Protein AF-A0A7X7V8F6-F1 (afdb_monomer)

Mean predicted aligned error: 9.95 Å

Secondary structure (DSSP, 8-state):
--PPPP-----SS----B-SS-STT--PBPSSB-HHHHHHHHHHHHHHHT-S-HHHHIIIIII-----B--TT-----HHHH--SS-TT-

Foldseek 3Di:
DDDDDDDDDDDPDDDAAAPDDDDPVDRPRDQKAAQVNVLVVVLVVCCVPPNDDPVSCCDRVHDDGGGMGHPPPDDDDDVCVVDVPDDVPD

Structure (mmCIF, N/CA/C/O backbone):
data_AF-A0A7X7V8F6-F1
#
_entry.id   AF-A0A7X7V8F6-F1
#
loop_
_atom_site.group_PDB
_atom_site.id
_atom_site.type_symbol
_atom_site.label_atom_id
_atom_site.label_alt_id
_atom_site.label_comp_id
_atom_site.label_asym_id
_atom_site.label_entity_id
_atom_site.label_seq_id
_atom_site.pdbx_PDB_ins_code
_atom_site.Cartn_x
_atom_site.Cartn_y
_atom_site.Cartn_z
_atom_site.occupancy
_atom_site.B_iso_or_equiv
_atom_site.auth_seq_id
_atom_site.auth_comp_id
_atom_site.auth_asym_id
_atom_site.auth_atom_id
_atom_site.pdbx_PDB_model_num
ATOM 1 N N . MET A 1 1 ? 4.027 -20.017 9.147 1.00 44.88 1 MET A N 1
ATOM 2 C CA . MET A 1 1 ? 3.697 -19.991 7.705 1.00 44.88 1 MET A CA 1
ATOM 3 C C . MET A 1 1 ? 3.239 -18.584 7.375 1.00 44.88 1 MET A C 1
ATOM 5 O O . MET A 1 1 ? 2.275 -18.131 7.974 1.00 44.88 1 MET A O 1
ATOM 9 N N . THR A 1 2 ? 3.957 -17.863 6.519 1.00 66.56 2 THR A N 1
ATOM 10 C CA . THR A 1 2 ? 3.570 -16.498 6.132 1.00 66.56 2 THR A CA 1
ATOM 11 C C . THR A 1 2 ? 2.535 -16.600 5.018 1.00 66.56 2 THR A C 1
ATOM 13 O O . THR A 1 2 ? 2.872 -17.017 3.912 1.00 66.56 2 THR A O 1
ATOM 16 N N . ALA A 1 3 ? 1.273 -16.295 5.318 1.00 81.19 3 ALA A N 1
ATOM 17 C CA . ALA A 1 3 ? 0.224 -16.230 4.307 1.00 81.19 3 ALA A CA 1
ATOM 18 C C . ALA A 1 3 ? 0.317 -14.888 3.574 1.00 81.19 3 ALA A C 1
ATOM 20 O O . ALA A 1 3 ? 0.348 -13.832 4.206 1.00 81.19 3 ALA A O 1
ATOM 21 N N . TRP A 1 4 ? 0.375 -14.936 2.246 1.00 81.88 4 TRP A N 1
ATOM 22 C CA . TRP A 1 4 ? 0.312 -13.748 1.403 1.00 81.88 4 TRP A CA 1
ATOM 23 C C . TRP A 1 4 ? -1.107 -13.579 0.884 1.00 81.88 4 TRP A C 1
ATOM 25 O O . TRP A 1 4 ? -1.691 -14.520 0.349 1.00 81.88 4 TRP A O 1
ATOM 35 N N . TYR A 1 5 ? -1.641 -12.371 1.020 1.00 86.25 5 TYR A N 1
ATOM 36 C CA . TYR A 1 5 ? -2.913 -12.000 0.416 1.00 86.25 5 TYR A CA 1
ATOM 37 C C . TYR A 1 5 ? -2.645 -11.259 -0.889 1.00 86.25 5 TYR 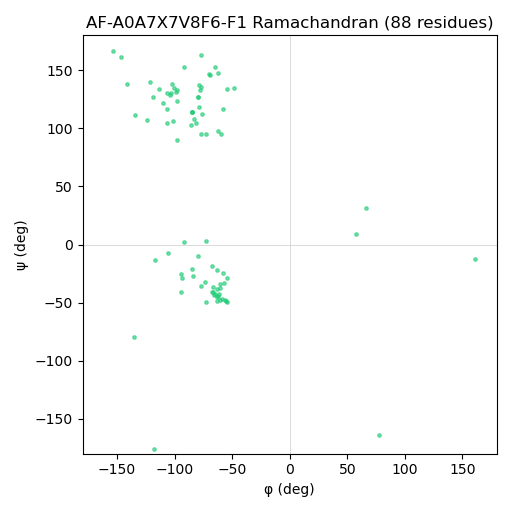A C 1
ATOM 39 O O . TYR A 1 5 ? -1.939 -10.249 -0.904 1.00 86.25 5 TYR A O 1
ATOM 47 N N . ALA A 1 6 ? -3.211 -11.763 -1.983 1.00 86.50 6 ALA A N 1
ATOM 48 C CA . ALA A 1 6 ? -3.222 -11.053 -3.251 1.00 86.50 6 ALA A CA 1
ATOM 49 C C . ALA A 1 6 ? -4.334 -9.998 -3.223 1.00 86.50 6 ALA A C 1
ATOM 51 O O . ALA A 1 6 ? -5.487 -10.310 -2.927 1.00 86.50 6 ALA A O 1
ATOM 52 N N . VAL A 1 7 ? -3.984 -8.750 -3.532 1.00 86.06 7 VAL A N 1
ATOM 53 C CA . VAL A 1 7 ? -4.932 -7.635 -3.613 1.00 86.06 7 VAL A CA 1
ATOM 54 C C . VAL A 1 7 ? -4.918 -7.094 -5.033 1.00 86.06 7 VAL A C 1
ATOM 56 O O . VAL A 1 7 ? -3.864 -6.731 -5.553 1.00 86.06 7 VAL A O 1
ATOM 59 N N . THR A 1 8 ? -6.096 -7.008 -5.645 1.00 89.31 8 THR A N 1
ATOM 60 C CA . THR A 1 8 ? -6.290 -6.356 -6.942 1.00 89.31 8 THR A CA 1
ATOM 61 C C . THR A 1 8 ? -6.993 -5.026 -6.725 1.00 89.31 8 THR A C 1
ATOM 63 O O . THR A 1 8 ? -8.017 -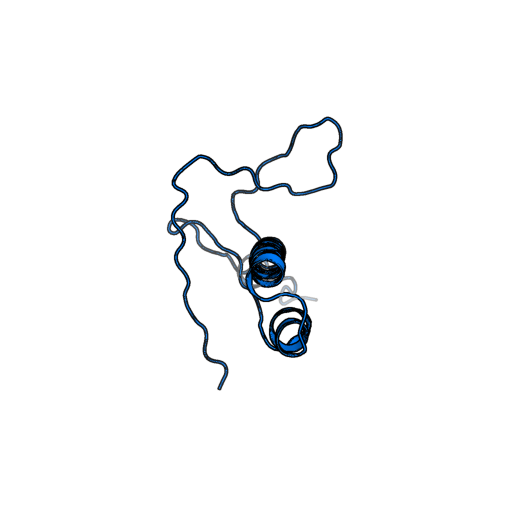4.959 -6.050 1.00 89.31 8 THR A O 1
ATOM 66 N N . ALA A 1 9 ? -6.450 -3.963 -7.312 1.00 87.31 9 ALA A N 1
ATOM 67 C CA . ALA A 1 9 ? -7.060 -2.643 -7.310 1.00 87.31 9 ALA A CA 1
ATOM 68 C C . ALA A 1 9 ? -7.286 -2.185 -8.751 1.00 87.31 9 ALA A C 1
ATOM 70 O O . ALA A 1 9 ? -6.429 -2.383 -9.610 1.00 87.31 9 ALA A O 1
ATOM 71 N N . THR A 1 10 ? -8.432 -1.554 -9.000 1.00 89.31 10 THR A N 1
ATOM 72 C CA . THR A 1 10 ? -8.744 -0.942 -10.295 1.00 89.31 10 THR A CA 1
ATOM 73 C C . THR A 1 10 ? -8.740 0.568 -10.133 1.00 89.31 10 THR A C 1
ATOM 75 O O . THR A 1 10 ? -9.485 1.115 -9.321 1.00 89.31 10 THR A O 1
ATOM 78 N N . ALA A 1 11 ? -7.900 1.247 -10.909 1.00 84.75 11 ALA A N 1
ATOM 79 C CA . ALA A 1 11 ? -7.944 2.695 -11.007 1.00 84.75 11 ALA A CA 1
ATOM 80 C C . ALA A 1 11 ? -9.134 3.102 -11.889 1.00 84.75 11 ALA A C 1
ATOM 82 O O . ALA A 1 11 ? -9.138 2.837 -13.087 1.00 84.75 11 ALA A O 1
ATOM 83 N N . LEU A 1 12 ? -10.145 3.742 -11.296 1.00 89.25 12 LEU A N 1
ATOM 84 C CA . LEU A 1 12 ? -11.320 4.251 -12.024 1.00 89.25 12 LEU A CA 1
ATOM 85 C C . LEU A 1 12 ? -11.053 5.587 -12.737 1.00 89.25 12 LEU A C 1
ATOM 87 O O . LEU A 1 12 ? -11.873 6.059 -13.516 1.00 89.25 12 LEU A O 1
ATOM 91 N N . GLN A 1 13 ? -9.906 6.199 -12.451 1.00 85.06 13 GLN A N 1
ATOM 92 C CA . GLN A 1 13 ? -9.433 7.448 -13.032 1.00 85.06 13 GLN A CA 1
ATOM 93 C C . GLN A 1 13 ? -7.903 7.406 -13.149 1.00 85.06 13 GLN A C 1
ATOM 95 O O . GLN A 1 13 ? -7.271 6.612 -12.443 1.00 85.06 13 GLN A O 1
ATOM 100 N N . PRO A 1 14 ? -7.286 8.255 -13.987 1.00 80.25 14 PRO A N 1
ATOM 101 C CA . PRO A 1 14 ? -5.833 8.383 -14.030 1.00 80.25 14 PRO A CA 1
ATOM 102 C C . PRO A 1 14 ? -5.248 8.686 -12.641 1.00 80.25 14 PRO A C 1
ATOM 104 O O . PRO A 1 14 ? -5.752 9.548 -11.921 1.00 80.25 14 PRO A O 1
ATOM 107 N N . VAL A 1 15 ? -4.178 7.981 -12.265 1.00 74.25 15 VAL A N 1
ATOM 108 C CA . VAL A 1 15 ? -3.504 8.131 -10.964 1.00 74.25 15 VAL A CA 1
ATOM 109 C C . VAL A 1 15 ? -2.103 8.689 -11.183 1.00 74.25 15 VAL A C 1
ATOM 111 O O . VAL A 1 15 ? -1.371 8.200 -12.038 1.00 74.25 15 VAL A O 1
ATOM 114 N N . SER A 1 16 ? -1.723 9.690 -10.387 1.00 72.50 16 SER A N 1
ATOM 115 C CA . SER A 1 16 ? -0.349 10.196 -10.312 1.00 72.50 16 SER A CA 1
ATOM 116 C C . SER A 1 16 ? 0.328 9.670 -9.048 1.00 72.50 16 SER A C 1
ATOM 118 O O . SER A 1 16 ? -0.239 9.742 -7.957 1.00 72.50 16 SER A O 1
ATOM 120 N N . ILE A 1 17 ? 1.534 9.123 -9.195 1.00 71.81 17 ILE A N 1
ATOM 121 C CA . ILE A 1 17 ? 2.301 8.486 -8.117 1.00 71.81 17 ILE A CA 1
ATOM 122 C C . ILE A 1 17 ? 3.656 9.179 -8.041 1.00 71.81 17 ILE A C 1
ATOM 124 O O . ILE A 1 17 ? 4.499 9.001 -8.918 1.00 71.81 17 ILE A O 1
ATOM 128 N N . GLY A 1 18 ? 3.859 9.994 -7.007 1.00 61.88 18 GLY A N 1
ATOM 129 C CA . GLY A 1 18 ? 5.074 10.791 -6.868 1.00 61.88 18 GLY A CA 1
ATOM 130 C C . GLY A 1 18 ? 6.281 10.016 -6.365 1.00 61.88 18 GLY A C 1
ATOM 131 O O . GLY A 1 18 ? 6.202 9.311 -5.364 1.00 61.88 18 GLY A O 1
ATOM 132 N N . ARG A 1 19 ? 7.419 10.202 -7.045 1.00 57.25 19 ARG A N 1
ATOM 133 C CA . ARG A 1 19 ? 8.711 9.602 -6.676 1.00 57.25 19 ARG A CA 1
ATOM 134 C C . ARG A 1 19 ? 9.481 10.405 -5.614 1.00 57.25 19 ARG A C 1
ATOM 136 O O . ARG A 1 19 ? 10.288 9.825 -4.896 1.00 57.25 19 ARG A O 1
ATOM 143 N N . THR A 1 20 ? 9.278 11.724 -5.514 1.00 49.34 20 THR A N 1
ATOM 144 C CA . THR A 1 20 ? 10.105 12.624 -4.680 1.00 49.34 20 THR A CA 1
ATOM 145 C C . THR A 1 20 ? 9.347 13.872 -4.213 1.00 49.34 20 THR A C 1
ATOM 147 O O . THR A 1 20 ? 8.311 14.218 -4.779 1.00 49.34 20 THR A O 1
ATOM 150 N N . ASN A 1 21 ? 9.910 14.598 -3.232 1.00 45.06 21 ASN A N 1
ATOM 151 C CA . ASN A 1 21 ? 9.493 15.964 -2.890 1.00 45.06 21 ASN A CA 1
ATOM 152 C C . ASN A 1 21 ? 9.390 16.817 -4.163 1.00 45.06 21 ASN A C 1
ATOM 154 O O . ASN A 1 21 ? 10.275 16.760 -5.021 1.00 45.06 21 ASN A O 1
ATOM 158 N N . ALA A 1 22 ? 8.301 17.575 -4.284 1.00 44.88 22 ALA A N 1
ATOM 159 C CA . ALA A 1 22 ? 7.990 18.389 -5.450 1.00 44.88 22 ALA A CA 1
ATOM 160 C C . ALA A 1 22 ? 9.090 19.436 -5.702 1.00 44.88 22 ALA A C 1
ATOM 162 O O . ALA A 1 22 ? 9.061 20.530 -5.148 1.00 44.88 22 ALA A O 1
ATOM 163 N N . LYS A 1 23 ? 10.059 19.130 -6.568 1.00 45.31 23 LYS A N 1
ATOM 164 C CA . LYS A 1 23 ? 10.811 20.170 -7.271 1.00 45.31 23 LYS A CA 1
ATOM 165 C C . LYS A 1 23 ? 9.994 20.537 -8.507 1.00 45.31 23 LYS A C 1
ATOM 167 O O . LYS A 1 23 ? 9.803 19.707 -9.387 1.00 45.31 23 LYS A O 1
ATOM 172 N N . ALA A 1 24 ? 9.494 21.772 -8.533 1.00 45.72 24 ALA A N 1
ATOM 173 C CA . ALA A 1 24 ? 8.797 22.382 -9.670 1.00 45.72 24 ALA A CA 1
ATOM 174 C C . ALA A 1 24 ? 7.435 21.769 -10.078 1.00 45.72 24 ALA A C 1
ATOM 176 O O . ALA A 1 24 ? 7.081 21.827 -11.249 1.00 45.72 24 ALA A O 1
ATOM 177 N N . PHE A 1 25 ? 6.654 21.212 -9.139 1.00 48.69 25 PHE A N 1
ATOM 178 C CA . PHE A 1 25 ? 5.274 20.724 -9.379 1.00 48.69 25 PHE A CA 1
ATOM 179 C C . PHE A 1 25 ? 5.107 19.647 -10.475 1.00 48.69 25 PHE A C 1
ATOM 181 O O . PHE A 1 25 ? 3.988 19.273 -10.814 1.00 48.69 25 PHE A O 1
ATOM 188 N N . LEU A 1 26 ? 6.206 19.096 -10.996 1.00 43.62 26 LEU A N 1
ATOM 189 C CA . LEU A 1 26 ? 6.216 18.013 -11.973 1.00 43.62 26 LEU A CA 1
ATOM 190 C C . LEU A 1 26 ? 6.431 16.686 -11.252 1.00 43.62 26 LEU A C 1
ATOM 192 O O . LEU A 1 26 ? 7.549 16.217 -11.039 1.00 43.62 26 LEU A O 1
ATOM 196 N N . THR A 1 27 ? 5.326 16.072 -10.850 1.00 52.22 27 THR A N 1
ATOM 197 C CA . THR A 1 27 ? 5.329 14.731 -10.277 1.00 52.22 27 THR A CA 1
ATOM 198 C C . THR A 1 27 ? 5.481 13.717 -11.409 1.00 52.22 27 THR A C 1
ATOM 200 O O . THR A 1 27 ? 4.504 13.342 -12.057 1.00 52.22 27 THR A O 1
ATOM 203 N N . ARG A 1 28 ? 6.716 13.273 -11.682 1.00 53.41 28 ARG A N 1
ATOM 204 C CA . ARG A 1 28 ? 6.946 12.128 -12.574 1.00 53.41 28 ARG A CA 1
ATOM 205 C C . ARG A 1 28 ? 6.189 10.933 -11.990 1.00 53.41 28 ARG A C 1
ATOM 207 O O . ARG A 1 28 ? 6.458 10.545 -10.856 1.00 53.41 28 ARG A O 1
ATOM 214 N N . THR A 1 29 ? 5.203 10.436 -12.734 1.00 57.31 29 THR A N 1
ATOM 215 C CA . THR A 1 29 ? 4.350 9.327 -12.298 1.00 57.31 29 THR A CA 1
ATOM 216 C C . THR A 1 29 ? 5.112 8.026 -12.486 1.00 57.31 29 THR A C 1
ATOM 218 O O . THR A 1 29 ? 5.507 7.698 -13.604 1.00 57.31 29 THR A O 1
ATOM 221 N N . GLU A 1 30 ? 5.355 7.304 -11.396 1.00 65.00 30 GLU A N 1
ATOM 222 C CA . GLU A 1 30 ? 5.890 5.944 -11.480 1.00 65.00 30 GLU A CA 1
ATOM 223 C C . GLU A 1 30 ? 4.825 4.985 -12.043 1.00 65.00 30 GLU A C 1
ATOM 225 O O . GLU A 1 30 ? 3.641 5.153 -11.753 1.00 65.00 30 GLU A O 1
ATOM 230 N N . PRO A 1 31 ? 5.211 3.944 -12.802 1.00 70.38 31 PRO A N 1
ATOM 231 C CA . PRO A 1 31 ? 4.273 2.946 -13.328 1.00 70.38 31 PRO A CA 1
ATOM 232 C C . PRO A 1 31 ? 3.739 1.979 -12.252 1.00 70.38 31 PRO A C 1
ATOM 234 O O . PRO A 1 31 ? 3.015 1.038 -12.572 1.00 70.38 31 PRO A O 1
ATOM 237 N N . VAL A 1 32 ? 4.119 2.176 -10.986 1.00 78.88 32 VAL A N 1
ATOM 238 C CA . VAL A 1 32 ? 3.860 1.269 -9.864 1.00 78.88 32 VAL A CA 1
ATOM 239 C C . VAL A 1 32 ? 3.524 2.062 -8.602 1.00 78.88 32 VAL A C 1
ATOM 241 O O . VAL A 1 32 ? 4.189 3.051 -8.289 1.00 78.88 32 VAL A O 1
ATOM 244 N N . ILE A 1 33 ? 2.529 1.610 -7.833 1.00 85.56 33 ILE A N 1
ATOM 245 C CA . ILE A 1 33 ? 2.315 2.112 -6.468 1.00 85.56 33 ILE A CA 1
ATOM 246 C C . ILE A 1 33 ? 3.224 1.299 -5.554 1.00 85.56 33 ILE A C 1
ATOM 248 O O . ILE A 1 33 ? 3.044 0.092 -5.393 1.00 85.56 33 ILE A O 1
ATOM 252 N N . THR A 1 34 ? 4.221 1.945 -4.954 1.00 85.94 34 THR A N 1
ATOM 253 C CA . THR A 1 34 ? 5.157 1.258 -4.058 1.00 85.94 34 THR A CA 1
ATOM 254 C C . THR A 1 34 ? 4.445 0.736 -2.809 1.00 85.94 34 THR A C 1
ATOM 256 O O . THR A 1 34 ? 3.460 1.316 -2.348 1.00 85.94 34 THR A O 1
ATOM 259 N N . GLY A 1 35 ? 4.979 -0.329 -2.203 1.00 88.38 35 GLY A N 1
ATOM 260 C CA . GLY A 1 35 ? 4.437 -0.863 -0.949 1.00 88.38 35 GLY A CA 1
ATOM 261 C C . GLY A 1 35 ? 4.397 0.178 0.176 1.00 88.38 35 GLY A C 1
ATOM 262 O O . GLY A 1 35 ? 3.454 0.212 0.961 1.00 88.38 35 GLY A O 1
ATOM 263 N N . ALA A 1 36 ? 5.367 1.099 0.207 1.00 86.69 36 ALA A N 1
ATOM 264 C CA . ALA A 1 36 ? 5.384 2.214 1.152 1.00 86.69 36 ALA A CA 1
ATOM 265 C C . ALA A 1 36 ? 4.228 3.204 0.920 1.00 86.69 36 ALA A C 1
ATOM 267 O O . ALA A 1 36 ? 3.580 3.616 1.884 1.00 86.69 36 ALA A O 1
ATOM 268 N N . ALA A 1 37 ? 3.945 3.556 -0.340 1.00 86.44 37 ALA A N 1
ATOM 269 C CA . ALA A 1 37 ? 2.819 4.419 -0.688 1.00 86.44 37 ALA A CA 1
ATOM 270 C C . ALA A 1 37 ? 1.476 3.748 -0.359 1.00 86.44 37 ALA A C 1
ATOM 272 O O . ALA A 1 37 ? 0.608 4.380 0.243 1.00 86.44 37 ALA A O 1
ATOM 273 N N . LEU A 1 38 ? 1.334 2.454 -0.671 1.00 88.62 38 LEU A N 1
ATOM 274 C CA . LEU A 1 38 ? 0.147 1.670 -0.328 1.00 88.62 38 LEU A CA 1
ATOM 275 C C . LEU A 1 38 ? -0.069 1.607 1.190 1.00 88.62 38 LEU A C 1
ATOM 277 O O . LEU A 1 38 ? -1.168 1.890 1.668 1.00 88.62 38 LEU A O 1
ATOM 281 N N . ARG A 1 39 ? 0.989 1.303 1.954 1.00 92.44 39 ARG A N 1
ATOM 282 C CA . ARG A 1 39 ? 0.958 1.300 3.423 1.00 92.44 39 ARG A CA 1
ATOM 283 C C . ARG A 1 39 ? 0.485 2.646 3.963 1.00 92.44 39 ARG A C 1
ATOM 285 O O . ARG A 1 39 ? -0.408 2.682 4.800 1.00 92.44 39 ARG A O 1
ATOM 292 N N . GLY A 1 40 ? 1.060 3.744 3.472 1.00 90.88 40 GLY A N 1
ATOM 293 C CA . GLY A 1 40 ? 0.692 5.096 3.890 1.00 90.88 40 GLY A CA 1
ATOM 294 C C . GLY A 1 40 ? -0.767 5.437 3.583 1.00 90.88 40 GLY A C 1
ATOM 295 O O . GLY A 1 40 ? -1.458 5.985 4.439 1.00 90.88 40 GLY A O 1
ATOM 296 N N . ALA A 1 41 ? -1.259 5.069 2.398 1.00 90.06 41 ALA A N 1
ATOM 297 C CA . ALA A 1 41 ? -2.649 5.295 2.005 1.00 90.06 41 ALA A CA 1
ATOM 298 C C . ALA A 1 41 ? -3.639 4.532 2.902 1.00 90.06 41 ALA A C 1
ATOM 300 O O . ALA A 1 41 ? -4.620 5.113 3.372 1.00 90.06 41 ALA A O 1
ATOM 301 N N . LEU A 1 42 ? -3.358 3.256 3.187 1.00 91.69 42 LEU A N 1
ATOM 302 C CA . LEU A 1 42 ? -4.174 2.426 4.076 1.00 91.69 42 LEU A CA 1
ATOM 303 C C . LEU A 1 42 ? -4.111 2.908 5.529 1.00 91.69 42 LEU A C 1
ATOM 305 O O . LEU A 1 42 ? -5.144 2.982 6.190 1.00 91.69 42 LEU A O 1
ATOM 309 N N . ALA A 1 43 ? -2.931 3.307 6.006 1.00 93.19 43 ALA A N 1
ATOM 310 C CA . ALA A 1 43 ? -2.758 3.882 7.336 1.00 93.19 43 ALA A CA 1
ATOM 311 C C . ALA A 1 43 ? -3.550 5.191 7.487 1.00 93.19 43 ALA A C 1
ATOM 313 O O . ALA A 1 43 ? -4.255 5.386 8.474 1.00 93.19 43 ALA A O 1
ATOM 314 N N . ALA A 1 44 ? -3.489 6.076 6.487 1.00 93.38 44 ALA A N 1
ATOM 315 C CA . ALA A 1 44 ? -4.253 7.319 6.481 1.00 93.38 44 ALA A CA 1
ATOM 316 C C . ALA A 1 44 ? -5.766 7.064 6.460 1.00 93.38 44 ALA A C 1
ATOM 318 O O . ALA A 1 44 ? -6.515 7.775 7.126 1.00 93.38 44 ALA A O 1
ATOM 319 N N . TRP A 1 45 ? -6.226 6.053 5.716 1.00 93.69 45 TRP A N 1
ATOM 320 C CA . TRP A 1 45 ? -7.624 5.630 5.754 1.00 93.69 45 TRP A CA 1
ATOM 321 C C . TRP A 1 45 ? -8.018 5.105 7.141 1.00 93.69 45 TRP A C 1
ATOM 323 O O . TRP A 1 45 ? -8.989 5.598 7.707 1.00 93.69 45 TRP A O 1
ATOM 333 N N . TRP A 1 46 ? -7.223 4.208 7.734 1.00 94.12 46 TRP A N 1
ATOM 334 C CA . TRP A 1 46 ? -7.484 3.656 9.067 1.00 94.12 46 TRP A CA 1
ATOM 335 C C . TRP A 1 46 ? -7.610 4.749 10.125 1.00 94.12 46 TRP A C 1
ATOM 337 O O . TRP A 1 46 ? -8.570 4.758 10.888 1.00 94.12 46 TRP A O 1
ATOM 347 N N . LEU A 1 47 ? -6.676 5.706 10.144 1.00 93.56 47 LEU A N 1
ATOM 348 C CA . LEU A 1 47 ? -6.695 6.810 11.105 1.00 93.56 47 LEU A CA 1
ATOM 349 C C . LEU A 1 47 ? -7.961 7.666 10.988 1.00 93.56 47 LEU A C 1
ATOM 351 O O . LEU A 1 47 ? -8.447 8.157 12.004 1.00 93.56 47 LEU A O 1
ATOM 355 N N . ARG A 1 48 ? -8.510 7.834 9.777 1.00 94.12 48 ARG A N 1
ATOM 356 C CA . ARG A 1 48 ? -9.770 8.565 9.567 1.00 94.12 48 ARG A CA 1
ATOM 357 C C . ARG A 1 48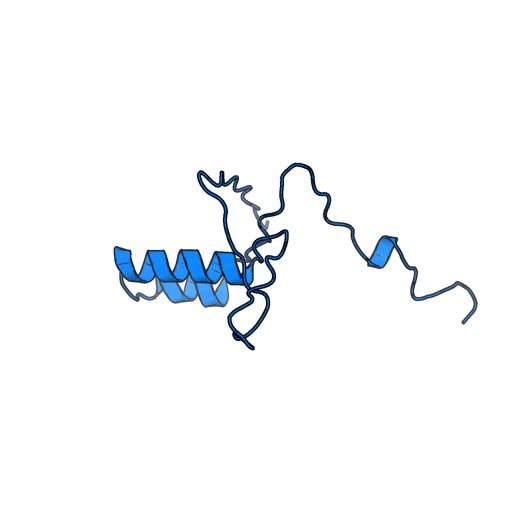 ? -10.998 7.781 10.026 1.00 94.12 48 ARG A C 1
ATOM 359 O O . ARG A 1 48 ? -11.970 8.405 10.434 1.00 94.12 48 ARG A O 1
ATOM 366 N N . THR A 1 49 ? -10.972 6.454 9.928 1.00 93.00 49 THR A N 1
ATOM 367 C CA . THR A 1 49 ? -12.146 5.605 10.184 1.00 93.00 49 THR A CA 1
ATOM 368 C C . THR A 1 49 ? -12.199 5.077 11.617 1.00 93.00 49 THR A C 1
ATOM 370 O O . THR A 1 49 ? -13.265 5.066 12.220 1.00 93.00 49 THR A O 1
ATOM 373 N N . ASN A 1 50 ? -11.056 4.674 12.172 1.00 90.38 50 ASN A N 1
ATOM 374 C CA . ASN A 1 50 ? -10.955 3.975 13.458 1.00 90.38 50 ASN A CA 1
ATOM 375 C C . ASN A 1 50 ? -10.176 4.776 14.515 1.00 90.38 50 ASN A C 1
ATOM 377 O O . ASN A 1 50 ? -10.195 4.434 15.694 1.00 90.38 50 ASN A O 1
ATOM 381 N N . GLY A 1 51 ? -9.471 5.838 14.110 1.00 87.19 51 GLY A N 1
ATOM 382 C CA . GLY A 1 51 ? -8.552 6.565 14.982 1.00 87.19 51 GLY A CA 1
ATOM 383 C C . GLY A 1 51 ? -7.217 5.840 15.175 1.00 87.19 51 GLY A C 1
ATOM 384 O O . GLY A 1 51 ? -6.829 4.968 14.395 1.00 87.19 51 GLY A O 1
ATOM 385 N N . ARG A 1 52 ? -6.466 6.256 16.201 1.00 86.81 52 ARG A N 1
ATOM 386 C CA . ARG A 1 52 ? -5.132 5.723 16.511 1.00 86.81 52 ARG A CA 1
ATOM 387 C C . ARG A 1 52 ? -5.194 4.829 17.746 1.00 86.81 52 ARG A C 1
ATOM 389 O O . ARG A 1 52 ? -5.229 5.334 18.864 1.00 86.81 52 ARG A O 1
ATOM 396 N N . ASP A 1 53 ? -5.142 3.520 17.538 1.00 87.56 53 ASP A N 1
ATOM 397 C CA . ASP A 1 53 ? -5.166 2.499 18.587 1.00 87.56 53 ASP A CA 1
ATOM 398 C C . ASP A 1 53 ? -3.880 1.644 18.602 1.00 87.56 53 ASP A C 1
ATOM 400 O O . ASP A 1 53 ? -2.898 1.928 17.904 1.00 87.56 53 ASP A O 1
ATOM 404 N N . ALA A 1 54 ? -3.841 0.625 19.466 1.00 88.19 54 ALA A N 1
ATOM 405 C CA . ALA A 1 54 ? -2.718 -0.312 19.538 1.00 88.19 54 ALA A CA 1
ATOM 406 C C . ALA A 1 54 ? -2.611 -1.174 18.266 1.00 88.19 54 ALA A C 1
ATOM 408 O O . ALA A 1 54 ? -1.504 -1.416 17.777 1.00 88.19 54 ALA A O 1
ATOM 409 N N . THR A 1 55 ? -3.757 -1.558 17.697 1.00 90.56 55 THR A N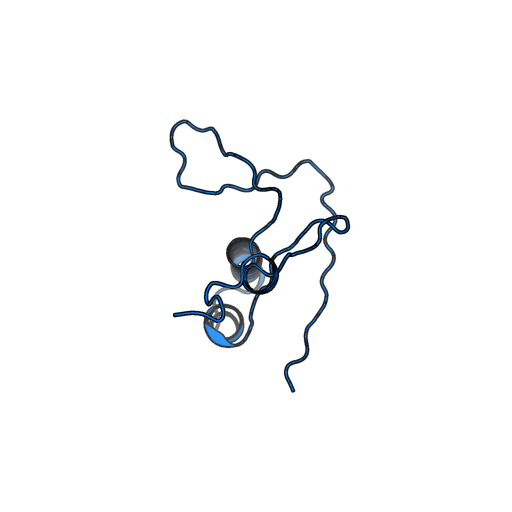 1
ATOM 410 C CA . THR A 1 55 ? -3.868 -2.341 16.462 1.00 90.56 55 THR A CA 1
ATOM 411 C C . THR A 1 55 ? -3.232 -1.625 15.275 1.00 90.56 55 THR A C 1
ATOM 413 O O . THR A 1 55 ? -2.536 -2.253 14.482 1.00 90.56 55 THR A O 1
ATOM 416 N N . PHE A 1 56 ? -3.365 -0.300 15.190 1.00 91.50 56 PHE A N 1
ATOM 417 C CA . PHE A 1 56 ? -2.720 0.503 14.156 1.00 91.50 56 PHE A CA 1
ATOM 418 C C . PHE A 1 56 ? -1.204 0.279 14.112 1.00 91.50 56 PHE A C 1
ATOM 420 O O . PHE A 1 56 ? -0.648 0.017 13.047 1.00 91.50 56 PHE A O 1
ATOM 427 N N . ARG A 1 57 ? -0.518 0.359 15.260 1.00 88.56 57 ARG A N 1
ATOM 428 C CA . ARG A 1 57 ? 0.946 0.190 15.297 1.00 88.56 57 ARG A CA 1
ATOM 429 C C . ARG A 1 57 ? 1.340 -1.237 14.942 1.00 88.56 57 ARG A C 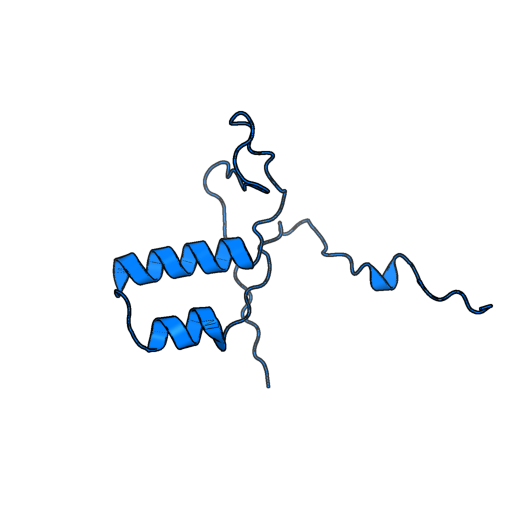1
ATOM 431 O O . ARG A 1 57 ? 2.289 -1.435 14.194 1.00 88.56 57 ARG A O 1
ATOM 438 N N . GLN A 1 58 ? 0.588 -2.216 15.442 1.00 90.19 58 GLN A N 1
ATOM 439 C CA . GLN A 1 58 ? 0.831 -3.623 15.145 1.00 90.19 58 GLN A CA 1
ATOM 440 C C . GLN A 1 58 ? 0.755 -3.894 13.636 1.00 90.19 58 GLN A C 1
ATOM 442 O O . GLN A 1 58 ? 1.666 -4.495 13.069 1.00 90.19 58 GLN A O 1
ATOM 447 N N . LEU A 1 59 ? -0.283 -3.378 12.973 1.00 89.56 59 LEU A N 1
ATOM 448 C CA . LEU A 1 59 ? -0.495 -3.580 11.544 1.00 89.56 59 LEU A CA 1
ATOM 449 C C . LEU A 1 59 ? 0.488 -2.785 10.682 1.00 89.56 59 LEU A C 1
ATOM 451 O O . LEU A 1 59 ? 1.086 -3.338 9.764 1.00 89.56 59 LEU A O 1
ATOM 455 N N . PHE A 1 60 ? 0.653 -1.489 10.943 1.00 90.56 60 PHE A N 1
ATOM 456 C CA . PHE A 1 60 ? 1.361 -0.607 10.016 1.00 90.56 60 PHE A CA 1
ATOM 457 C C . PHE A 1 60 ? 2.846 -0.431 10.336 1.00 90.56 60 PHE A C 1
ATOM 459 O O . PHE A 1 60 ? 3.602 -0.165 9.403 1.00 90.56 60 PHE A O 1
ATOM 466 N N . ASP A 1 61 ? 3.285 -0.593 11.586 1.00 85.00 61 ASP A N 1
ATOM 467 C CA . ASP A 1 61 ? 4.689 -0.388 11.979 1.00 85.00 61 ASP A CA 1
ATOM 468 C C . ASP A 1 61 ? 5.450 -1.704 12.237 1.00 85.00 61 ASP A C 1
ATOM 470 O O . ASP A 1 61 ? 6.665 -1.669 12.424 1.00 85.00 61 ASP A O 1
ATOM 474 N N . GLY A 1 62 ? 4.771 -2.859 12.230 1.00 80.12 62 GLY A N 1
ATOM 475 C CA . GLY A 1 62 ? 5.371 -4.137 12.628 1.00 80.12 62 GLY A CA 1
ATOM 476 C C . GLY A 1 62 ? 5.065 -5.314 11.707 1.00 80.12 62 GLY A C 1
ATOM 477 O O . GLY A 1 62 ? 5.915 -5.752 10.933 1.00 80.12 62 GLY A O 1
ATOM 478 N N . GLU A 1 63 ? 3.876 -5.891 11.847 1.00 84.75 63 GLU A N 1
ATOM 479 C CA . GLU A 1 63 ? 3.628 -7.286 11.463 1.00 84.75 63 GLU A CA 1
ATOM 480 C C . GLU A 1 63 ? 3.288 -7.483 9.984 1.00 84.75 63 GLU A C 1
ATOM 482 O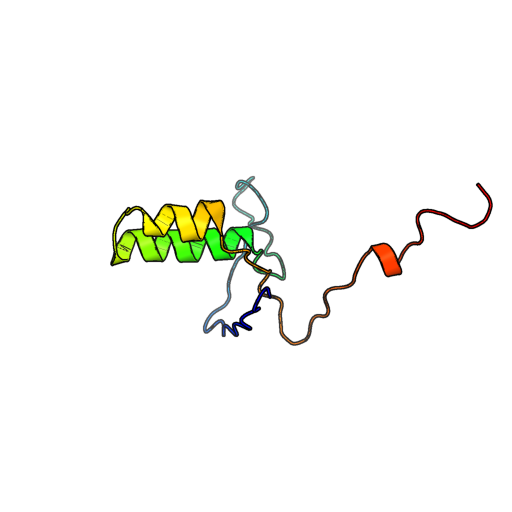 O . GLU A 1 63 ? 3.459 -8.582 9.450 1.00 84.75 63 GLU A O 1
ATOM 487 N N . VAL A 1 64 ? 2.832 -6.431 9.300 1.00 88.62 64 VAL A N 1
ATOM 488 C CA . VAL A 1 64 ? 2.379 -6.527 7.911 1.00 88.62 64 VAL A CA 1
ATOM 489 C C . VAL A 1 64 ? 3.424 -5.959 6.961 1.00 88.62 64 VAL A C 1
ATOM 491 O O . VAL A 1 64 ? 3.877 -4.820 7.080 1.00 88.62 64 VAL A O 1
ATOM 494 N N . ARG A 1 65 ? 3.775 -6.757 5.951 1.00 89.62 65 ARG A N 1
ATOM 495 C CA . ARG A 1 65 ? 4.595 -6.318 4.820 1.00 89.62 65 ARG A CA 1
ATOM 496 C C . ARG A 1 65 ? 3.699 -5.976 3.641 1.00 89.62 65 ARG A C 1
ATOM 498 O O . ARG A 1 65 ? 2.836 -6.761 3.261 1.00 89.62 65 ARG A O 1
ATOM 505 N N . PHE A 1 66 ? 3.952 -4.823 3.035 1.00 89.69 66 PHE A N 1
ATOM 506 C CA . PHE A 1 66 ? 3.189 -4.325 1.896 1.00 89.69 66 PHE A CA 1
ATOM 507 C C . PHE A 1 66 ? 4.025 -4.465 0.626 1.00 89.69 66 PHE A C 1
ATOM 509 O O . PHE A 1 66 ? 5.088 -3.854 0.505 1.00 89.69 66 PHE A O 1
ATOM 516 N N . GLY A 1 67 ? 3.547 -5.287 -0.308 1.00 88.56 67 GLY A N 1
ATOM 517 C CA . GLY A 1 67 ? 4.103 -5.378 -1.656 1.00 88.56 67 GLY A CA 1
ATOM 518 C C . GLY A 1 67 ? 3.662 -4.203 -2.538 1.00 88.56 67 GLY A C 1
ATOM 519 O O . GLY A 1 67 ? 2.706 -3.501 -2.197 1.00 88.56 67 GLY A O 1
ATOM 520 N N . PRO A 1 68 ? 4.352 -3.955 -3.661 1.00 87.75 68 PRO A N 1
ATOM 521 C CA . PRO A 1 68 ? 3.916 -2.959 -4.632 1.00 87.75 68 PRO A CA 1
ATOM 522 C C . PRO A 1 68 ? 2.634 -3.400 -5.359 1.00 87.75 68 PRO A C 1
ATOM 524 O O . PRO A 1 68 ? 2.471 -4.581 -5.663 1.00 87.75 68 PRO A O 1
ATOM 527 N N . LEU A 1 69 ? 1.762 -2.446 -5.707 1.00 87.12 69 LEU A N 1
ATOM 528 C CA . LEU A 1 69 ? 0.731 -2.670 -6.726 1.00 87.12 69 LEU A CA 1
ATOM 529 C C . LEU A 1 69 ? 1.345 -2.385 -8.089 1.00 87.12 69 LEU A C 1
ATOM 531 O O . LEU A 1 69 ? 1.538 -1.229 -8.480 1.00 87.12 69 LEU A O 1
ATOM 535 N N . ILE A 1 70 ? 1.666 -3.468 -8.782 1.00 85.12 70 ILE A N 1
ATOM 536 C CA . ILE A 1 70 ? 2.114 -3.469 -10.169 1.00 85.12 70 ILE A CA 1
ATOM 537 C C . ILE A 1 70 ? 0.910 -3.641 -11.092 1.00 85.12 70 ILE A C 1
ATOM 539 O O . ILE A 1 70 ? -0.100 -4.237 -10.709 1.00 85.12 70 ILE A O 1
ATOM 543 N N . ARG A 1 71 ? 1.009 -3.123 -12.317 1.00 82.12 71 ARG A N 1
ATOM 544 C CA . ARG A 1 71 ? 0.014 -3.440 -13.341 1.00 82.12 71 ARG A CA 1
ATOM 545 C C . ARG A 1 7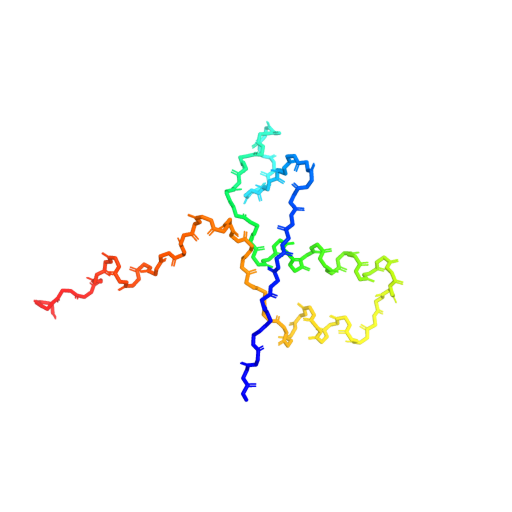1 ? 0.041 -4.940 -13.632 1.00 82.12 71 ARG A C 1
ATOM 547 O O . ARG A 1 71 ? 1.099 -5.562 -13.584 1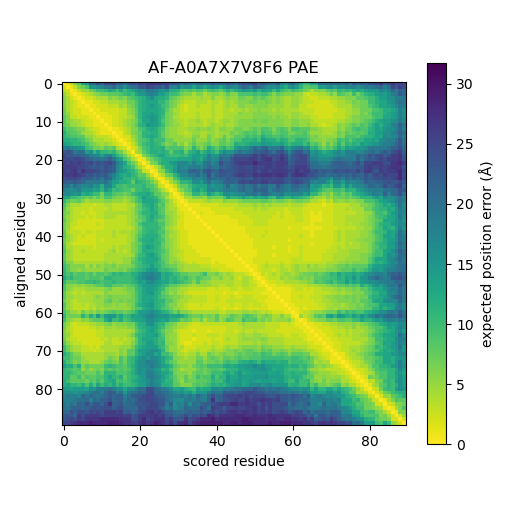.00 82.12 71 ARG A O 1
ATOM 554 N N . SER A 1 72 ? -1.116 -5.502 -13.964 1.00 80.69 72 SER A N 1
ATOM 555 C CA . SER A 1 72 ? -1.271 -6.934 -14.243 1.00 80.69 72 SER A CA 1
ATOM 556 C C . SER A 1 72 ? -0.484 -7.417 -15.463 1.00 80.69 72 SER A C 1
ATOM 558 O O . SER A 1 72 ? -0.206 -8.605 -15.569 1.00 80.69 72 SER A O 1
ATOM 560 N N . ASP A 1 73 ? -0.126 -6.514 -16.375 1.00 79.75 73 ASP A N 1
ATOM 561 C CA . ASP A 1 73 ? 0.697 -6.785 -17.555 1.00 79.75 73 ASP A CA 1
ATOM 562 C C . ASP A 1 73 ? 2.200 -6.560 -17.320 1.00 79.75 73 ASP A C 1
ATOM 564 O O . ASP A 1 73 ? 2.996 -6.705 -18.244 1.00 79.75 73 ASP A O 1
ATOM 568 N N . CYS A 1 74 ? 2.610 -6.205 -16.099 1.00 74.25 74 CYS A N 1
ATOM 569 C CA . CYS A 1 74 ? 4.011 -6.041 -15.732 1.00 74.25 74 CYS A CA 1
ATOM 570 C C . CYS A 1 74 ? 4.513 -7.245 -14.933 1.00 74.25 74 CYS A C 1
ATOM 572 O O . CYS A 1 74 ? 3.856 -7.720 -14.007 1.00 74.25 74 CYS A O 1
ATOM 574 N N . LEU A 1 75 ? 5.731 -7.685 -15.244 1.00 70.50 75 LEU A N 1
ATOM 575 C CA . LEU A 1 75 ? 6.470 -8.649 -14.436 1.00 70.50 75 LEU A CA 1
ATOM 576 C C . LEU A 1 75 ? 7.505 -7.906 -13.593 1.00 70.50 75 LEU A C 1
ATOM 578 O O . LEU A 1 75 ? 8.207 -7.023 -14.083 1.00 70.50 75 LEU A O 1
ATOM 582 N N . LEU A 1 76 ? 7.588 -8.257 -12.310 1.00 72.50 76 LEU A N 1
ATOM 583 C CA . LEU A 1 76 ? 8.663 -7.782 -11.449 1.00 72.50 76 LEU A CA 1
ATOM 584 C C . LEU A 1 76 ? 9.894 -8.654 -11.701 1.00 72.50 76 LEU A C 1
ATOM 586 O O . LEU A 1 76 ? 9.947 -9.800 -11.256 1.00 72.50 76 LEU A O 1
ATOM 590 N N . GLU A 1 77 ? 10.873 -8.119 -12.422 1.00 72.38 77 GLU A N 1
ATOM 591 C CA . GLU A 1 77 ? 12.130 -8.824 -12.654 1.00 72.38 77 GLU A CA 1
ATOM 592 C C . GLU A 1 77 ? 13.032 -8.759 -11.422 1.00 72.38 77 GLU A C 1
ATOM 594 O O . GLU A 1 77 ? 13.204 -7.715 -10.785 1.00 72.38 77 GLU A O 1
ATOM 599 N N . ASN A 1 78 ? 13.623 -9.902 -11.081 1.00 69.56 78 ASN A N 1
ATOM 600 C CA . ASN A 1 78 ? 14.623 -9.972 -10.033 1.00 69.56 78 ASN A CA 1
ATOM 601 C C . ASN A 1 78 ? 15.992 -9.631 -10.628 1.00 69.56 78 ASN A C 1
ATOM 603 O O . ASN A 1 78 ? 16.541 -10.410 -11.405 1.00 69.56 78 ASN A O 1
ATOM 607 N N . LEU A 1 79 ? 16.569 -8.505 -10.205 1.00 69.38 79 LEU A N 1
ATOM 608 C CA . LEU A 1 79 ? 17.883 -8.050 -10.668 1.00 69.38 79 LEU A CA 1
ATOM 609 C C . LEU A 1 79 ? 19.006 -9.069 -10.410 1.00 69.38 79 LEU A C 1
ATOM 611 O O . LEU A 1 79 ? 19.992 -9.076 -11.138 1.00 69.38 79 LEU A O 1
ATOM 615 N N . SER A 1 80 ? 18.853 -9.960 -9.423 1.00 65.88 80 SER A N 1
ATOM 616 C CA . SER A 1 80 ? 19.807 -11.047 -9.163 1.00 65.88 80 SER A CA 1
ATOM 617 C C . SER A 1 80 ? 19.854 -12.107 -10.268 1.00 65.88 80 SER A C 1
ATOM 619 O O . SER A 1 80 ? 20.808 -12.875 -10.315 1.00 65.88 80 SER A O 1
ATOM 621 N N . VAL A 1 81 ? 18.831 -12.180 -11.126 1.00 62.47 81 VAL A N 1
ATOM 622 C CA . VAL A 1 81 ? 18.782 -13.094 -12.281 1.00 62.47 81 VAL A CA 1
ATOM 623 C C . VAL A 1 81 ? 19.292 -12.399 -13.547 1.00 62.47 81 VAL A C 1
ATOM 625 O O . VAL A 1 81 ? 19.843 -13.056 -14.423 1.00 62.47 81 VAL A O 1
ATOM 628 N N . THR A 1 82 ? 19.139 -11.076 -13.631 1.00 58.91 82 THR A N 1
ATOM 629 C CA . THR A 1 82 ? 19.529 -10.284 -14.806 1.00 58.91 82 THR A CA 1
ATOM 630 C C . THR A 1 82 ? 21.037 -10.049 -14.880 1.00 58.91 82 THR A C 1
ATOM 632 O O . THR A 1 82 ? 21.603 -10.077 -15.968 1.00 58.91 82 THR A O 1
ATOM 635 N N . GLU A 1 83 ? 21.710 -9.865 -13.742 1.00 57.28 83 GLU A N 1
ATOM 636 C CA . GLU A 1 83 ? 23.161 -9.675 -13.695 1.00 57.28 83 GLU A CA 1
ATOM 637 C C . GLU A 1 83 ? 23.771 -10.533 -12.583 1.00 57.28 83 GLU A C 1
ATOM 639 O O . GLU A 1 83 ? 23.578 -10.288 -11.389 1.00 57.28 83 GLU A O 1
ATOM 644 N N . CYS A 1 84 ? 24.546 -11.552 -12.962 1.00 59.22 84 CYS A N 1
ATOM 645 C CA . CYS A 1 84 ? 25.353 -12.291 -12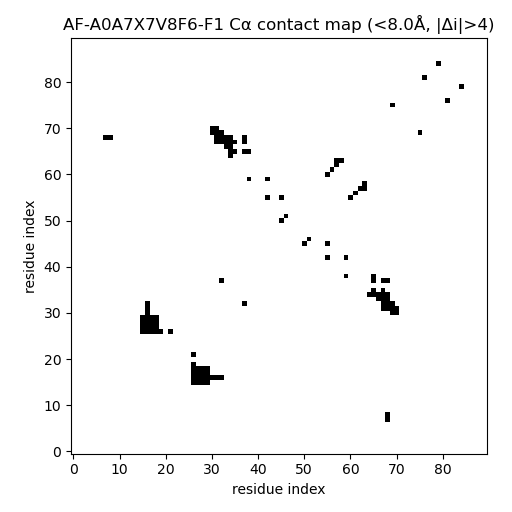.002 1.00 59.22 84 CYS A CA 1
ATOM 646 C C . CYS A 1 84 ? 26.526 -11.391 -11.592 1.00 59.22 84 CYS A C 1
ATOM 648 O O . CYS A 1 84 ? 27.538 -11.313 -12.286 1.00 59.22 84 CYS A O 1
ATOM 650 N N . LYS A 1 85 ? 26.378 -10.669 -10.473 1.00 58.00 85 LYS A N 1
ATOM 651 C CA . LYS A 1 85 ? 27.426 -9.771 -9.951 1.00 58.00 85 LYS A CA 1
ATOM 652 C C . LYS A 1 85 ? 28.767 -10.496 -9.751 1.00 58.00 85 LYS A C 1
ATOM 654 O O . LYS A 1 85 ? 29.816 -9.873 -9.861 1.00 58.00 85 LYS A O 1
ATOM 659 N N . TYR A 1 86 ? 28.719 -11.802 -9.487 1.00 64.06 86 TYR A N 1
ATOM 660 C CA . TYR A 1 86 ? 29.880 -12.682 -9.400 1.00 64.06 86 TYR A CA 1
ATOM 661 C C . TYR A 1 86 ? 30.003 -13.474 -10.703 1.00 64.06 86 TYR A C 1
ATOM 663 O O . TYR A 1 86 ? 29.213 -14.386 -10.959 1.00 64.06 86 TYR A O 1
ATOM 671 N N . HIS A 1 87 ? 30.978 -13.117 -11.532 1.00 62.94 87 HIS A N 1
ATOM 672 C CA . HIS A 1 87 ? 31.389 -13.969 -12.643 1.00 62.94 87 HIS A CA 1
ATOM 673 C C . HIS A 1 87 ? 32.280 -15.079 -12.072 1.00 62.94 87 HIS A C 1
ATOM 675 O O . HIS A 1 87 ? 33.109 -14.807 -11.206 1.00 62.94 87 HIS A O 1
ATOM 681 N N . GLN A 1 88 ? 32.110 -16.332 -12.515 1.00 55.62 88 GLN A N 1
ATOM 682 C CA . GLN A 1 88 ? 33.064 -17.394 -12.178 1.00 55.62 88 GLN A CA 1
ATOM 683 C C . GLN A 1 88 ? 34.427 -17.020 -12.779 1.00 55.62 88 GLN A C 1
ATOM 685 O O . GLN A 1 88 ? 34.639 -17.202 -13.976 1.00 55.62 88 GLN A O 1
ATOM 690 N N . GLY A 1 89 ? 35.312 -16.432 -11.973 1.00 61.00 89 GLY A N 1
ATOM 691 C CA . GLY A 1 89 ? 36.608 -15.930 -12.432 1.00 61.00 89 GLY A CA 1
ATOM 692 C C . GLY A 1 89 ? 37.305 -14.909 -11.525 1.00 61.00 89 GLY A C 1
ATOM 693 O O . GLY A 1 89 ? 38.485 -14.676 -11.763 1.00 61.00 89 GLY A O 1
ATOM 694 N N . ASP A 1 90 ? 36.625 -14.343 -10.518 1.00 47.78 90 ASP A N 1
ATOM 695 C CA . ASP A 1 90 ? 37.242 -13.552 -9.428 1.00 47.78 90 ASP A CA 1
ATOM 696 C C . ASP A 1 90 ? 37.550 -14.418 -8.194 1.00 47.78 90 ASP A C 1
ATOM 698 O O . ASP A 1 90 ? 36.653 -15.195 -7.779 1.00 47.78 90 ASP A O 1
#

Solvent-accessible surface area (backbone atoms only — not comparable to full-atom values): 6200 Å² total; per-residue (Å²): 134,89,84,82,82,89,82,88,83,81,78,94,58,95,79,82,36,69,83,66,83,76,68,84,81,62,66,61,56,52,89,47,47,46,17,68,57,51,48,50,54,51,50,56,50,42,44,75,75,74,45,90,56,73,66,52,50,46,46,71,76,62,78,54,84,59,70,59,53,64,51,93,91,58,80,88,77,59,65,76,75,78,48,67,89,73,60,97,84,123

Sequence (90 aa):
MTAWYAVTATALQPVSIGRTNAKAFLTRTEPVITGAALRGALAAWWLRTNGRDATFRQLFDGEVRFGPLIRSDCLLENLSVTECKYHQGD

pLDDT: mean 76.55, std 15.34, range [43.62, 94.12]

Nearest PDB structures (foldseek):
  4w8w-assembly3_C  TM=6.775E-01  e=3.871E-01  Pyrococcus furiosus DSM 3638
  4w8w-assembly1_A  TM=6.902E-01  e=1.316E+00  Pyrococcus furiosus DSM 3638

Radius of gyration: 17.51 Å; Cα contacts (8 Å, |Δi|>4): 61; chains: 1; bounding box: 49×42×37 Å